Protein AF-A0A938LD69-F1 (afdb_monomer)

Mean predicted aligned error: 7.34 Å

Solvent-accessible surface area (backbone atoms only — not comparable to full-atom values): 7620 Å² total; per-residue (Å²): 117,49,77,42,81,45,93,66,64,55,95,61,34,41,31,33,39,39,41,37,77,34,94,86,69,48,77,43,65,32,35,37,38,29,60,44,89,64,89,64,76,73,59,94,75,75,59,52,25,30,34,40,28,74,43,75,76,57,84,85,73,78,73,53,85,85,38,47,29,40,38,17,33,62,71,62,83,90,51,56,66,70,57,36,23,53,39,47,46,51,51,52,56,52,52,38,70,38,84,93,37,57,86,35,47,61,39,58,36,48,100,53,98,56,79,53,57,66,38,42,52,52,35,27,53,43,51,77,69,61,79,108

Foldseek 3Di:
DDWDWDPDDPDQKTKIWDWFQAPVRDTWIKMKIFGHDDPPDPDPPLAAAEEEEEDHDPVPPPPCVNHGMYIYGHFDPPDDLVSSLRRLLRSLVRNCVDPSNPPHQYDYDYPDPDGGDPSSVVNSVCVVVPVD

Sequence (132 aa):
MLVLPSSASDKGLESFELLVGGRDGERLHGVLVRRTQSTATHAIGARRALHLVPGQAELQGSDLEDCEAELYFEPAPHKRLEERVLDTLRMLRAARRIDGVAGARARATSHCATPPPDEFLIAECLLNRGWI

Radius of gyration: 14.1 Å; Cα contacts (8 Å, |Δi|>4): 239; chains: 1; bounding box: 33×28×39 Å

Secondary structure (DSSP, 8-state):
-EEEE-S---TTEEEEEEEEE-TTS-EEEEEEEEE----S---TT---EEEEEES---SS----TT-SEEEEE---TTS-HHHHHHHHHHHHHHHTTSTTTTTPEEEE--SSSSPPPHHHHHHHHHHHTT--

Nearest PDB structures (foldseek):
  5hfn-assembly1_B  TM=7.446E-01  e=1.749E-04  Thermotoga maritima MSB8
  6agq-assembly1_C  TM=6.851E-01  e=7.834E-04  Paenibacillus sp. R4
  3fcy-assembly1_A  TM=7.190E-01  e=9.531E-03  Thermoanaerobacterium saccharolyticum JW/SL-YS485
  7aw4-assembly1_A  TM=4.991E-01  e=1.325E+00  Homo sapiens
  5u6c-assembly1_A  TM=5.031E-01  e=1.411E+00  Homo sapiens

Structure (mmCIF, N/CA/C/O backbone):
data_AF-A0A938LD69-F1
#
_entry.id   AF-A0A938LD69-F1
#
loop_
_atom_site.group_PDB
_atom_site.id
_atom_site.type_symbol
_atom_site.label_atom_id
_atom_site.label_alt_id
_atom_site.label_comp_id
_atom_site.label_asym_id
_atom_site.label_entity_id
_atom_site.label_seq_id
_atom_site.pdbx_PDB_ins_code
_atom_site.Cartn_x
_atom_site.Cartn_y
_atom_site.Cartn_z
_atom_site.occupancy
_atom_site.B_iso_or_equiv
_atom_site.auth_seq_id
_atom_site.auth_comp_id
_atom_site.auth_asym_id
_atom_site.auth_atom_id
_atom_site.pdbx_PDB_model_num
ATOM 1 N N . MET A 1 1 ? -14.627 -0.977 -4.133 1.00 70.44 1 MET A N 1
ATOM 2 C CA . MET A 1 1 ? -13.308 -0.572 -4.647 1.00 70.44 1 MET A CA 1
ATOM 3 C C . MET A 1 1 ? -13.548 -0.064 -6.042 1.00 70.44 1 MET A C 1
ATOM 5 O O . MET A 1 1 ? -14.114 -0.809 -6.832 1.00 70.44 1 MET A O 1
ATOM 9 N N . LEU A 1 2 ? -13.211 1.191 -6.289 1.00 74.75 2 LEU A N 1
ATOM 10 C CA . LEU A 1 2 ? -13.272 1.801 -7.607 1.00 74.75 2 LEU A CA 1
ATOM 11 C C . LEU A 1 2 ? -11.828 2.068 -8.038 1.00 74.75 2 LEU A C 1
ATOM 13 O O . LEU A 1 2 ? -11.031 2.517 -7.215 1.00 74.75 2 LEU A O 1
ATOM 17 N N . VAL A 1 3 ? -11.504 1.700 -9.275 1.00 74.75 3 VAL A N 1
ATOM 18 C CA . VAL A 1 3 ? -10.182 1.885 -9.877 1.00 74.75 3 VAL A CA 1
ATOM 19 C C . VAL A 1 3 ? -10.370 2.778 -11.088 1.00 74.75 3 VAL A C 1
ATOM 21 O O . VAL A 1 3 ? -11.166 2.435 -11.964 1.00 74.75 3 VAL A O 1
ATOM 24 N N . LEU A 1 4 ? -9.680 3.913 -11.122 1.00 70.88 4 LEU A N 1
ATOM 25 C CA . LEU A 1 4 ? -9.711 4.827 -12.260 1.00 70.88 4 LEU A CA 1
ATOM 26 C C . LEU A 1 4 ? -8.315 4.886 -12.880 1.00 70.88 4 LEU A C 1
ATOM 28 O O . LEU A 1 4 ? -7.351 5.095 -12.143 1.00 70.88 4 LEU A O 1
ATOM 32 N N . PRO A 1 5 ? -8.172 4.693 -14.201 1.00 67.81 5 PRO A N 1
ATOM 33 C CA . PRO A 1 5 ? -6.915 5.002 -14.864 1.00 67.81 5 PRO A CA 1
ATOM 34 C C . PRO A 1 5 ? -6.646 6.503 -14.720 1.00 67.81 5 PRO A C 1
ATOM 36 O O . PRO A 1 5 ? -7.521 7.322 -15.012 1.00 67.81 5 PRO A O 1
ATOM 39 N N . SER A 1 6 ? -5.454 6.860 -14.251 1.00 66.12 6 SER A N 1
ATOM 40 C CA . SER A 1 6 ? -5.033 8.258 -14.186 1.00 66.12 6 SER A CA 1
ATOM 41 C C . SER A 1 6 ? -4.518 8.701 -15.563 1.00 66.12 6 SER A C 1
ATOM 43 O O . SER A 1 6 ? -3.902 7.927 -16.297 1.00 66.12 6 SER A O 1
ATOM 45 N N . SER A 1 7 ? -4.779 9.955 -15.940 1.00 55.59 7 SER A N 1
ATOM 46 C CA . SER A 1 7 ? -4.391 10.527 -17.240 1.00 55.59 7 SER A CA 1
ATOM 47 C C . SER A 1 7 ? -2.877 10.709 -17.417 1.00 55.59 7 SER A C 1
ATOM 49 O O . SER A 1 7 ? -2.426 11.042 -18.513 1.00 55.59 7 SER A O 1
ATOM 51 N N . ALA A 1 8 ? -2.083 10.464 -16.373 1.00 53.88 8 ALA A N 1
ATOM 52 C CA . ALA A 1 8 ? -0.631 10.532 -16.407 1.00 53.88 8 ALA A CA 1
ATOM 53 C C . ALA A 1 8 ? -0.017 9.151 -16.686 1.00 53.88 8 ALA A C 1
ATOM 55 O O . ALA A 1 8 ? 0.461 8.450 -15.792 1.00 53.88 8 ALA A O 1
ATOM 56 N N . SER A 1 9 ? -0.054 8.761 -17.958 1.00 56.22 9 SER A N 1
ATOM 57 C CA . SER A 1 9 ? 0.759 7.672 -18.500 1.00 56.22 9 SER A CA 1
ATOM 58 C C . SER A 1 9 ? 2.024 8.288 -19.090 1.00 56.22 9 SER A C 1
ATOM 60 O O . SER A 1 9 ? 2.001 8.765 -20.224 1.00 56.22 9 SER A O 1
ATOM 62 N N . ASP A 1 10 ? 3.119 8.297 -18.333 1.00 58.75 10 ASP A N 1
ATOM 63 C CA . ASP A 1 10 ? 4.423 8.761 -18.815 1.00 58.75 10 ASP A CA 1
ATOM 64 C C . ASP A 1 10 ? 5.392 7.571 -18.937 1.00 58.75 10 ASP A C 1
ATOM 66 O O . ASP A 1 10 ? 5.403 6.675 -18.096 1.00 58.75 10 ASP A O 1
ATOM 70 N N . LYS A 1 11 ? 6.180 7.528 -20.019 1.00 64.69 11 LYS A N 1
ATOM 71 C CA .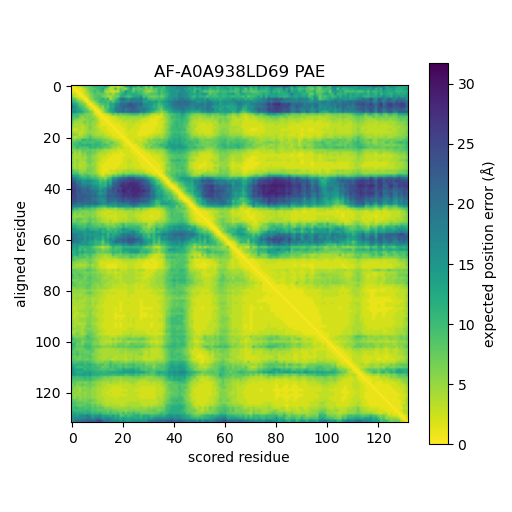 LYS A 1 11 ? 7.359 6.646 -20.214 1.00 64.69 11 LYS A CA 1
ATOM 72 C C . LYS A 1 11 ? 7.254 5.191 -19.711 1.00 64.69 11 LYS A C 1
ATOM 74 O O . LYS A 1 11 ? 8.139 4.702 -19.015 1.00 64.69 11 LYS A O 1
ATOM 79 N N . GLY A 1 12 ? 6.218 4.456 -20.109 1.00 75.56 12 GLY A N 1
ATOM 80 C CA . GLY A 1 12 ? 6.111 3.035 -19.752 1.00 75.56 12 GLY A CA 1
ATOM 81 C C . GLY A 1 12 ? 5.730 2.786 -18.288 1.00 75.56 12 GLY A C 1
ATOM 82 O O . GLY A 1 12 ? 5.960 1.698 -17.762 1.00 75.56 12 GLY A O 1
ATOM 83 N N . LEU A 1 13 ? 5.141 3.786 -17.634 1.00 80.44 13 LEU A N 1
ATOM 84 C CA . LEU A 1 13 ? 4.463 3.668 -16.352 1.00 80.44 13 LEU A CA 1
ATOM 85 C C . LEU A 1 13 ? 2.958 3.871 -16.539 1.00 80.44 13 LEU A C 1
ATOM 87 O O . LEU A 1 13 ? 2.514 4.654 -17.378 1.00 80.44 13 LEU A O 1
ATOM 91 N N . GLU A 1 14 ? 2.172 3.166 -15.736 1.00 85.25 14 GLU A N 1
ATOM 92 C CA . GLU A 1 14 ? 0.724 3.312 -15.652 1.00 85.25 14 GLU A CA 1
ATOM 93 C C . GLU A 1 14 ? 0.334 3.608 -14.211 1.00 85.25 14 GLU A C 1
ATOM 95 O O . GLU A 1 14 ? 0.871 3.012 -13.275 1.00 85.25 14 GLU A O 1
ATOM 100 N N . SER A 1 15 ? -0.614 4.523 -14.039 1.00 87.00 15 SER A N 1
ATOM 101 C CA . SER A 1 15 ? -1.095 4.946 -12.733 1.00 87.00 15 SER A CA 1
ATOM 102 C C . SER A 1 15 ? -2.596 4.700 -12.580 1.00 87.00 15 SER A C 1
ATOM 104 O O . SER A 1 15 ? -3.386 4.895 -13.506 1.00 87.00 15 SER A O 1
ATOM 106 N N . PHE A 1 16 ? -2.992 4.270 -11.385 1.00 88.69 16 PHE A N 1
ATOM 107 C CA . PHE A 1 16 ? -4.366 3.960 -11.019 1.00 88.69 16 PHE A CA 1
ATOM 108 C C . PHE A 1 16 ? -4.735 4.671 -9.726 1.00 88.69 16 PHE A C 1
ATOM 110 O O . PHE A 1 16 ? -4.057 4.513 -8.711 1.00 88.69 16 PHE A O 1
ATOM 117 N N . GLU A 1 17 ? -5.856 5.377 -9.726 1.00 91.56 17 GLU A N 1
ATOM 118 C CA . GLU A 1 17 ? -6.467 5.851 -8.491 1.00 91.56 17 GLU A CA 1
ATOM 119 C C . GLU A 1 17 ? -7.261 4.714 -7.851 1.00 91.56 17 GLU A C 1
ATOM 121 O O . GLU A 1 17 ? -8.093 4.063 -8.491 1.00 91.56 17 GLU A O 1
ATOM 126 N N . LEU A 1 18 ? -7.005 4.476 -6.569 1.00 91.88 18 LEU A N 1
ATOM 127 C CA . LEU A 1 18 ? -7.662 3.473 -5.750 1.00 91.88 18 LEU A CA 1
ATOM 128 C C . LEU A 1 18 ? -8.574 4.155 -4.738 1.00 91.88 18 LEU A C 1
ATOM 130 O O . LEU A 1 18 ? -8.113 4.795 -3.795 1.00 91.88 18 LEU A O 1
ATOM 134 N N . LEU A 1 19 ? -9.879 3.932 -4.881 1.00 93.19 19 LEU A N 1
ATOM 135 C CA . LEU A 1 19 ? -10.884 4.334 -3.900 1.00 93.19 19 LEU A CA 1
ATOM 136 C C . LEU A 1 19 ? -11.431 3.099 -3.177 1.00 93.19 19 LEU A C 1
ATOM 138 O O . LEU A 1 19 ? -12.134 2.257 -3.758 1.00 93.19 19 LEU A O 1
ATOM 142 N N . VAL A 1 20 ? -11.119 2.978 -1.887 1.00 92.62 20 VAL A N 1
ATOM 143 C CA . VAL A 1 20 ? -11.453 1.810 -1.054 1.00 92.62 20 VAL A CA 1
ATOM 144 C C . VAL A 1 20 ? -12.236 2.250 0.177 1.00 92.62 20 VAL A C 1
ATOM 146 O O . VAL A 1 20 ? -11.924 3.256 0.794 1.00 92.62 20 VAL A O 1
ATOM 149 N N . GLY A 1 21 ? -13.259 1.487 0.562 1.00 91.00 21 GLY A N 1
ATOM 150 C CA . GLY A 1 21 ? -13.950 1.726 1.829 1.00 91.00 21 GLY A CA 1
ATOM 151 C C . GLY A 1 21 ? -13.076 1.318 3.017 1.00 91.00 21 GLY A C 1
ATOM 152 O O . GLY A 1 21 ? -12.679 0.151 3.121 1.00 91.00 21 GLY A O 1
ATOM 153 N N . GLY A 1 22 ? -12.810 2.261 3.911 1.00 85.06 22 GLY A N 1
ATOM 154 C CA . GLY A 1 22 ? -12.213 2.067 5.227 1.00 85.06 22 GLY A CA 1
ATOM 155 C C . GLY A 1 22 ? -13.144 1.312 6.172 1.00 85.06 22 GLY A C 1
ATOM 156 O O . GLY A 1 22 ? -14.293 0.986 5.840 1.00 85.06 22 GLY A O 1
ATOM 157 N N . ARG A 1 23 ? -12.627 0.916 7.338 1.00 79.62 23 ARG A N 1
ATOM 158 C CA . ARG A 1 23 ? -13.394 0.101 8.303 1.00 79.62 23 ARG A CA 1
ATOM 159 C C . ARG A 1 23 ? -14.620 0.819 8.871 1.00 79.62 23 ARG A C 1
ATOM 161 O O . ARG A 1 23 ? -15.636 0.175 9.110 1.00 79.62 23 ARG A O 1
ATOM 168 N N . ASP A 1 24 ? -14.501 2.115 9.062 1.00 83.00 24 ASP A N 1
ATOM 169 C CA . ASP A 1 24 ? -15.465 3.039 9.658 1.00 83.00 24 ASP A CA 1
ATOM 170 C C . ASP A 1 24 ? -16.389 3.711 8.631 1.00 83.00 24 ASP A C 1
ATOM 172 O O . ASP A 1 24 ? -17.182 4.580 8.978 1.00 83.00 24 ASP A O 1
ATOM 176 N N . GLY A 1 25 ? -16.308 3.302 7.362 1.00 82.00 25 GLY A N 1
ATOM 177 C CA . GLY A 1 25 ? -17.067 3.915 6.275 1.00 82.00 25 GLY A CA 1
ATOM 178 C C . GLY A 1 25 ? -16.376 5.119 5.632 1.00 82.00 25 GLY A C 1
ATOM 179 O O . GLY A 1 25 ? -16.905 5.640 4.647 1.00 82.00 25 GLY A O 1
ATOM 180 N N . GLU A 1 26 ? -15.190 5.525 6.105 1.00 88.38 26 GLU A N 1
ATOM 181 C CA . GLU A 1 26 ? -14.363 6.506 5.399 1.00 88.38 26 GLU A CA 1
ATOM 182 C C . GLU A 1 26 ? -13.952 5.971 4.018 1.00 88.38 26 GLU A C 1
ATOM 184 O O . GLU A 1 26 ? -13.863 4.762 3.792 1.00 88.38 26 GLU A O 1
ATOM 189 N N . ARG A 1 27 ? -13.702 6.862 3.059 1.00 90.88 27 ARG A N 1
ATOM 190 C CA . ARG A 1 27 ? -13.115 6.487 1.770 1.00 90.88 27 ARG A CA 1
ATOM 191 C C . ARG A 1 27 ? -11.611 6.720 1.807 1.00 90.88 27 ARG A C 1
ATOM 193 O O . ARG A 1 27 ? -11.161 7.855 1.861 1.00 90.88 27 ARG A O 1
ATOM 200 N N . LEU A 1 28 ? -10.860 5.632 1.719 1.00 91.75 28 LEU A N 1
ATOM 201 C CA . LEU A 1 28 ? -9.417 5.635 1.533 1.00 91.75 28 LEU A CA 1
ATOM 202 C C . LEU A 1 28 ? -9.106 5.946 0.070 1.00 91.75 28 LEU A C 1
ATOM 204 O O . LEU A 1 28 ? -9.712 5.347 -0.827 1.00 91.75 28 LEU A O 1
ATOM 208 N N . HIS A 1 29 ? -8.147 6.837 -0.151 1.00 92.75 29 HIS A N 1
ATOM 209 C CA . HIS A 1 29 ? -7.679 7.226 -1.474 1.00 92.75 29 HIS A CA 1
ATOM 210 C C . HIS A 1 29 ? -6.182 6.959 -1.594 1.00 92.75 29 HIS A C 1
ATOM 212 O O . HIS A 1 29 ? -5.401 7.559 -0.861 1.00 92.75 29 HIS A O 1
ATOM 218 N N . GLY A 1 30 ? -5.791 6.089 -2.519 1.00 92.00 30 GLY A N 1
ATOM 219 C CA . GLY A 1 30 ? -4.390 5.829 -2.843 1.00 92.00 30 GLY A CA 1
ATOM 220 C C . GLY A 1 30 ? -4.130 5.922 -4.340 1.00 92.00 30 GLY A C 1
ATOM 221 O O . GLY A 1 30 ? -5.058 5.841 -5.141 1.00 92.00 30 GLY A O 1
ATOM 222 N N . VAL 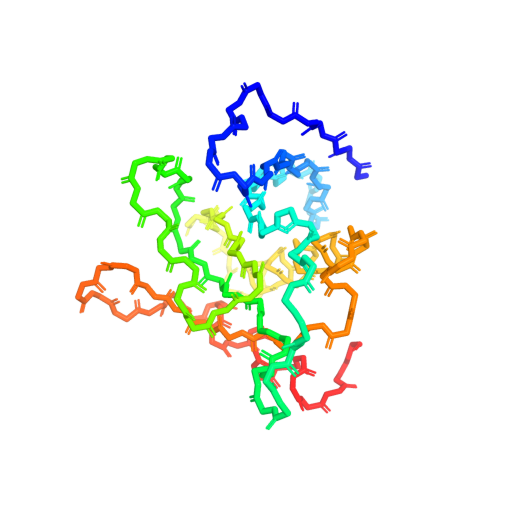A 1 31 ? -2.865 6.056 -4.718 1.00 91.94 31 VAL A N 1
ATOM 223 C CA . VAL A 1 31 ? -2.419 6.013 -6.112 1.00 91.94 31 VAL A CA 1
ATOM 224 C C . VAL A 1 31 ? -1.452 4.852 -6.268 1.00 91.94 31 VAL A C 1
ATOM 226 O O . VAL A 1 31 ? -0.456 4.768 -5.559 1.00 91.94 31 VAL A O 1
ATOM 229 N N . LEU A 1 32 ? -1.749 3.939 -7.184 1.00 90.50 32 LEU A N 1
ATOM 230 C CA . LEU A 1 32 ? -0.846 2.865 -7.571 1.00 90.50 32 LEU A CA 1
ATOM 231 C C . LEU A 1 32 ? -0.141 3.262 -8.863 1.00 90.50 32 LEU A C 1
ATOM 233 O O . LEU A 1 32 ? -0.809 3.485 -9.865 1.00 90.50 32 LEU A O 1
ATOM 237 N N . VAL A 1 33 ? 1.184 3.281 -8.863 1.00 89.25 33 VAL A N 1
ATOM 238 C CA . VA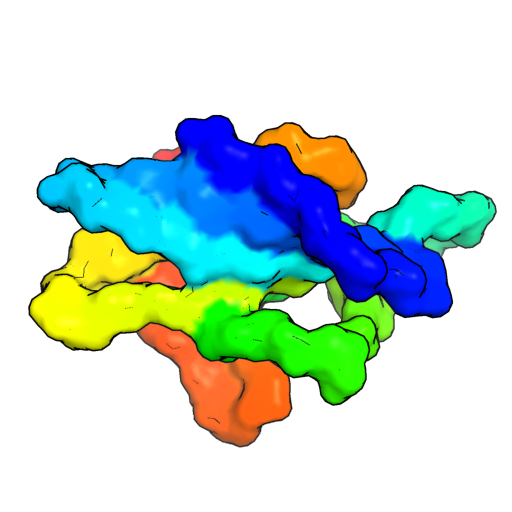L A 1 33 ? 2.015 3.427 -10.060 1.00 89.25 33 VAL A CA 1
ATOM 239 C C . VAL A 1 33 ? 2.681 2.085 -10.333 1.00 89.25 33 VAL A C 1
ATOM 241 O O . VAL A 1 33 ? 3.229 1.475 -9.421 1.00 89.25 33 VAL A O 1
ATOM 244 N N . ARG A 1 34 ? 2.634 1.593 -11.569 1.00 86.69 34 ARG A N 1
ATOM 245 C CA . ARG A 1 34 ? 3.308 0.355 -11.989 1.00 86.69 34 ARG A CA 1
ATOM 246 C C . ARG A 1 34 ? 4.029 0.554 -13.311 1.00 86.69 34 ARG A C 1
ATOM 248 O O . ARG A 1 34 ? 3.661 1.435 -14.083 1.00 86.69 34 ARG A O 1
ATOM 255 N N . ARG A 1 35 ? 4.980 -0.323 -13.631 1.00 80.44 35 ARG A N 1
ATOM 256 C CA . ARG A 1 35 ? 5.494 -0.425 -15.005 1.00 80.44 35 ARG A CA 1
ATOM 257 C C . ARG A 1 35 ? 4.408 -0.992 -15.927 1.00 80.44 35 ARG A C 1
ATOM 259 O O . ARG A 1 35 ? 3.765 -1.989 -15.589 1.00 80.44 35 ARG A O 1
ATOM 266 N N . THR A 1 36 ? 4.199 -0.386 -17.097 1.00 77.38 36 THR A N 1
ATOM 267 C CA . THR A 1 36 ? 3.470 -1.058 -18.180 1.00 77.38 36 THR A CA 1
ATOM 268 C C . THR A 1 36 ? 4.285 -2.276 -18.595 1.00 77.38 36 THR A C 1
ATOM 270 O O . THR A 1 36 ? 5.511 -2.248 -18.506 1.00 77.38 36 THR A O 1
ATOM 273 N N . GLN A 1 37 ? 3.617 -3.373 -18.966 1.00 65.44 37 GLN A N 1
ATOM 274 C CA . GLN A 1 37 ? 4.263 -4.662 -19.240 1.00 65.44 37 GLN A CA 1
ATOM 275 C C . GLN A 1 37 ? 5.516 -4.485 -20.108 1.00 65.44 37 GLN A C 1
ATOM 277 O O . GLN A 1 37 ? 5.430 -4.282 -21.319 1.00 65.44 37 GLN A O 1
ATOM 282 N N . SER A 1 38 ? 6.686 -4.551 -19.473 1.00 52.50 38 SER A N 1
ATOM 283 C CA . SER A 1 38 ? 7.952 -4.497 -20.178 1.00 52.50 38 SER A CA 1
ATOM 284 C C . SER A 1 38 ? 8.134 -5.835 -20.877 1.00 52.50 38 SER A C 1
ATOM 286 O O . SER A 1 38 ? 8.081 -6.892 -20.253 1.00 52.50 38 SER A O 1
ATOM 288 N N . THR A 1 39 ? 8.381 -5.797 -22.183 1.00 49.81 39 THR A N 1
ATOM 289 C CA . THR A 1 39 ? 8.839 -6.953 -22.964 1.00 49.81 39 THR A CA 1
ATOM 290 C C . THR A 1 39 ? 10.217 -7.452 -22.516 1.00 49.81 39 THR A C 1
ATOM 292 O O . THR A 1 39 ? 10.715 -8.437 -23.060 1.00 49.81 39 THR A O 1
ATOM 295 N N . ALA A 1 40 ? 10.864 -6.785 -21.553 1.00 49.00 40 ALA A N 1
ATOM 296 C CA . ALA A 1 40 ? 12.083 -7.269 -20.940 1.00 49.00 40 ALA A CA 1
ATOM 297 C C . ALA A 1 40 ? 11.769 -8.520 -20.115 1.00 49.00 40 ALA A C 1
ATOM 299 O O . ALA A 1 40 ? 11.101 -8.461 -19.085 1.00 49.00 40 ALA A O 1
ATOM 300 N N . THR A 1 41 ? 12.287 -9.658 -20.579 1.00 45.78 41 THR A N 1
ATOM 301 C CA . THR A 1 41 ? 12.537 -10.859 -19.780 1.00 45.78 41 THR A CA 1
ATOM 302 C C . THR A 1 41 ? 12.919 -10.451 -18.363 1.00 45.78 41 THR A C 1
ATOM 304 O O . THR A 1 41 ? 14.017 -9.931 -18.160 1.00 45.78 41 THR A O 1
ATOM 307 N N . HIS A 1 42 ? 12.001 -10.643 -17.408 1.00 49.19 42 HIS A N 1
ATOM 308 C CA . HIS A 1 42 ? 12.260 -10.401 -15.995 1.00 49.19 42 HIS A CA 1
ATOM 309 C C . HIS A 1 42 ? 13.597 -11.059 -15.654 1.00 49.19 42 HIS A C 1
ATOM 311 O O . HIS A 1 42 ? 13.739 -12.279 -15.789 1.00 49.19 42 HIS A O 1
ATOM 317 N N . ALA A 1 43 ? 14.588 -10.258 -15.254 1.00 46.53 43 ALA A N 1
ATOM 318 C CA . ALA A 1 43 ? 15.809 -10.795 -14.684 1.00 46.53 43 ALA A CA 1
ATOM 319 C C . ALA A 1 43 ? 15.382 -11.756 -13.572 1.00 46.53 43 ALA A C 1
ATOM 321 O O . ALA A 1 43 ? 14.589 -11.386 -12.703 1.00 46.53 43 ALA A O 1
ATOM 322 N N . ILE A 1 44 ? 15.833 -13.007 -13.654 1.00 43.62 44 ILE A N 1
ATOM 323 C CA . ILE A 1 44 ? 15.537 -14.068 -12.691 1.00 43.62 44 ILE A CA 1
ATOM 324 C C . ILE A 1 44 ? 16.039 -13.576 -11.323 1.00 43.62 44 ILE A C 1
ATOM 326 O O . ILE A 1 44 ? 17.210 -13.730 -11.000 1.00 43.62 44 ILE A O 1
ATOM 330 N N . GLY A 1 45 ? 15.189 -12.886 -10.554 1.00 45.34 45 GLY A N 1
ATOM 331 C CA . GLY A 1 45 ? 15.606 -12.202 -9.326 1.00 45.34 45 GLY A CA 1
ATOM 332 C C . GLY A 1 45 ? 14.955 -10.846 -9.038 1.00 45.34 45 GLY A C 1
ATOM 333 O O . GLY A 1 45 ? 14.911 -10.486 -7.861 1.00 45.34 45 GLY A O 1
ATOM 334 N N . ALA A 1 46 ? 14.394 -10.137 -10.030 1.00 51.59 46 ALA A N 1
ATOM 335 C CA . ALA A 1 46 ? 13.544 -8.966 -9.785 1.00 51.59 46 ALA A CA 1
ATOM 336 C C . ALA A 1 46 ? 12.256 -9.449 -9.104 1.00 51.59 46 ALA A C 1
ATOM 338 O O . ALA A 1 46 ? 11.280 -9.860 -9.734 1.00 51.59 46 ALA A O 1
ATOM 339 N N . ARG A 1 47 ? 12.308 -9.563 -7.776 1.00 56.72 47 ARG A N 1
ATOM 340 C CA . ARG A 1 47 ? 11.175 -9.989 -6.962 1.00 56.72 47 ARG A CA 1
ATOM 341 C C . ARG A 1 47 ? 10.069 -8.979 -7.209 1.00 56.72 47 ARG A C 1
ATOM 343 O O . ARG A 1 47 ? 10.277 -7.806 -6.943 1.00 56.72 47 ARG A O 1
ATOM 350 N N . ARG A 1 48 ? 8.906 -9.448 -7.671 1.00 70.75 48 ARG A N 1
ATOM 351 C CA . ARG A 1 48 ? 7.674 -8.655 -7.749 1.00 70.75 48 ARG A CA 1
ATOM 352 C C . ARG A 1 48 ? 7.455 -7.975 -6.399 1.00 70.75 48 ARG A C 1
ATOM 354 O O . ARG A 1 48 ? 7.006 -8.628 -5.457 1.00 70.75 48 ARG A O 1
ATOM 361 N N . ALA A 1 49 ? 7.864 -6.723 -6.273 1.00 80.94 49 ALA A N 1
ATOM 362 C CA . ALA A 1 49 ? 7.799 -5.951 -5.045 1.00 80.94 49 ALA A CA 1
ATOM 363 C C . ALA A 1 49 ? 6.766 -4.847 -5.241 1.00 80.94 49 ALA A C 1
ATOM 365 O O . ALA A 1 49 ? 6.729 -4.209 -6.293 1.00 80.94 49 ALA A O 1
ATOM 366 N N . LEU A 1 50 ? 5.915 -4.681 -4.232 1.00 87.75 50 LEU A N 1
ATOM 367 C CA . LEU A 1 50 ? 4.963 -3.590 -4.110 1.00 87.75 50 LEU A CA 1
ATOM 368 C C . LEU A 1 50 ? 5.436 -2.707 -2.963 1.00 87.75 50 LEU A C 1
ATOM 370 O O . LEU A 1 50 ? 5.366 -3.102 -1.797 1.00 87.75 50 LEU A O 1
ATOM 374 N N . HIS A 1 51 ? 5.941 -1.538 -3.306 1.00 90.38 51 HIS A N 1
ATOM 375 C CA . HIS A 1 51 ? 6.393 -0.553 -2.342 1.00 90.38 51 HIS A CA 1
ATOM 376 C C . HIS A 1 51 ? 5.198 0.209 -1.763 1.00 90.38 51 HIS A C 1
ATOM 378 O O . HIS A 1 51 ? 4.310 0.629 -2.497 1.00 90.38 51 HIS A O 1
ATOM 384 N N . LEU A 1 52 ? 5.156 0.355 -0.441 1.00 89.31 52 LEU A N 1
ATOM 385 C CA . LEU A 1 52 ? 4.199 1.199 0.272 1.00 89.31 52 LEU A CA 1
ATOM 386 C C . LEU A 1 52 ? 4.874 2.525 0.577 1.00 89.31 52 LEU A C 1
ATOM 388 O O . LEU A 1 52 ? 5.813 2.539 1.372 1.00 89.31 52 LEU A O 1
ATOM 392 N N . VAL A 1 53 ? 4.401 3.599 -0.041 1.00 88.44 53 VAL A N 1
ATOM 393 C CA . VAL A 1 53 ? 4.995 4.931 0.061 1.00 88.44 53 VAL A CA 1
ATOM 394 C C . VAL A 1 53 ? 3.987 5.866 0.734 1.00 88.44 53 VAL A C 1
ATOM 396 O O . VAL A 1 53 ? 2.837 5.925 0.292 1.00 88.44 53 VAL A O 1
ATOM 399 N N . PRO A 1 54 ? 4.345 6.562 1.827 1.00 86.62 54 PRO A N 1
ATOM 400 C CA . PRO A 1 54 ? 3.449 7.551 2.414 1.00 86.62 54 PRO A CA 1
ATOM 401 C C . PRO A 1 54 ? 3.274 8.738 1.457 1.00 86.62 54 PRO A C 1
ATOM 403 O O . PRO A 1 54 ? 4.189 9.071 0.701 1.00 86.62 54 PRO A O 1
ATOM 406 N N . GLY A 1 55 ? 2.115 9.390 1.499 1.00 84.50 55 GLY A N 1
ATOM 407 C CA . GLY A 1 55 ? 1.840 10.602 0.734 1.00 84.50 55 GLY A CA 1
ATOM 408 C C . GLY A 1 55 ? 1.124 10.392 -0.599 1.00 84.50 55 GLY A C 1
ATOM 409 O O . GLY A 1 55 ? 0.395 9.421 -0.821 1.00 84.50 55 GLY A O 1
ATOM 410 N N . GLN A 1 56 ? 1.287 11.382 -1.476 1.00 76.00 56 GLN A N 1
ATOM 411 C CA . GLN A 1 56 ? 0.701 11.421 -2.814 1.00 76.00 56 GLN A CA 1
ATOM 412 C C . GLN A 1 56 ? 1.754 11.057 -3.860 1.00 76.00 56 GLN A C 1
ATOM 414 O O . GLN A 1 56 ? 2.940 11.319 -3.673 1.00 76.00 56 GLN A O 1
ATOM 419 N N . ALA A 1 57 ? 1.319 10.461 -4.969 1.00 66.81 57 ALA A N 1
ATOM 420 C CA . ALA A 1 57 ? 2.210 10.194 -6.087 1.00 66.81 57 ALA A CA 1
ATOM 421 C C . ALA A 1 57 ? 2.617 11.519 -6.747 1.00 66.81 57 ALA A C 1
ATOM 423 O O . ALA A 1 57 ? 1.824 12.137 -7.459 1.00 66.81 57 ALA A O 1
ATOM 424 N N . GLU A 1 58 ? 3.858 11.951 -6.544 1.00 63.72 58 GLU A N 1
ATOM 425 C CA . GLU A 1 58 ? 4.478 12.933 -7.424 1.00 63.72 58 GLU A CA 1
ATOM 426 C C . GLU A 1 58 ? 4.954 12.183 -8.671 1.00 63.72 58 GLU A C 1
ATOM 428 O O . GLU A 1 58 ? 5.965 11.490 -8.659 1.00 63.72 58 GLU A O 1
ATOM 433 N N . LEU A 1 59 ? 4.193 12.288 -9.764 1.00 54.34 59 LEU A N 1
ATOM 434 C CA . LEU A 1 59 ? 4.500 11.628 -11.044 1.00 54.34 59 LEU A CA 1
ATOM 435 C C . LEU A 1 59 ? 5.899 11.980 -11.592 1.00 54.34 59 LEU A C 1
ATOM 437 O O . LEU A 1 59 ? 6.423 11.275 -12.452 1.00 54.34 59 LEU A O 1
ATOM 441 N N . GLN A 1 60 ? 6.521 13.054 -11.097 1.00 47.81 60 GLN A N 1
ATOM 442 C CA . GLN A 1 60 ? 7.917 13.384 -11.361 1.00 47.81 60 GLN A CA 1
ATOM 443 C C . GLN A 1 60 ? 8.824 12.723 -10.317 1.00 47.81 60 GLN A C 1
ATOM 445 O O . GLN A 1 60 ? 9.186 13.349 -9.329 1.00 47.81 60 GLN A O 1
ATOM 450 N N . GLY A 1 61 ? 9.223 11.472 -10.553 1.00 52.62 61 GLY A N 1
ATOM 451 C CA . GLY A 1 61 ? 10.279 10.837 -9.753 1.00 52.62 61 GLY A CA 1
ATOM 452 C C . GLY A 1 61 ? 10.001 9.425 -9.251 1.00 52.62 61 GLY A C 1
ATOM 453 O O . GLY A 1 61 ? 10.827 8.910 -8.505 1.00 52.62 61 GLY A O 1
ATOM 454 N N . SER A 1 62 ? 8.897 8.782 -9.651 1.00 58.72 62 SER A N 1
ATOM 455 C CA . SER A 1 62 ? 8.687 7.348 -9.402 1.00 58.72 62 SER A CA 1
ATOM 456 C C . SER A 1 62 ? 9.695 6.519 -10.201 1.00 58.72 62 SER A C 1
ATOM 458 O O . SER A 1 62 ? 9.396 6.014 -11.287 1.00 58.72 62 SER A O 1
ATOM 460 N N . ASP A 1 63 ? 10.911 6.401 -9.680 1.00 64.88 63 ASP A N 1
ATOM 461 C CA . ASP A 1 63 ? 11.883 5.457 -10.190 1.00 64.88 63 ASP A CA 1
ATOM 462 C C . ASP A 1 63 ? 11.591 4.082 -9.595 1.00 64.88 63 ASP A C 1
ATOM 464 O O . ASP A 1 63 ? 11.999 3.742 -8.486 1.00 64.88 63 ASP A O 1
ATOM 468 N N . LEU A 1 64 ? 10.842 3.270 -10.343 1.00 73.62 64 LEU A N 1
ATOM 469 C CA . LEU A 1 64 ? 10.551 1.891 -9.956 1.00 73.62 64 LEU A CA 1
ATOM 470 C C . LEU A 1 64 ? 11.787 0.978 -10.091 1.00 73.62 64 LEU A C 1
ATOM 472 O O . LEU A 1 64 ? 11.615 -0.232 -10.210 1.00 73.62 64 LEU A O 1
ATOM 476 N N . GLU A 1 65 ? 13.016 1.514 -10.134 1.00 69.94 65 GLU A N 1
ATOM 477 C CA . GLU A 1 65 ? 14.304 0.815 -10.283 1.00 69.94 65 GLU A CA 1
ATOM 478 C C . GLU A 1 65 ? 14.302 -0.575 -9.616 1.00 69.94 65 GLU A C 1
ATOM 480 O O . GLU A 1 65 ? 14.489 -1.579 -10.310 1.00 69.94 65 GLU A O 1
ATOM 485 N N . ASP A 1 66 ? 13.898 -0.645 -8.341 1.00 72.75 66 ASP A N 1
ATOM 486 C CA . ASP A 1 66 ? 13.906 -1.862 -7.515 1.00 72.75 66 ASP A CA 1
ATOM 487 C C . ASP A 1 66 ? 12.535 -2.538 -7.291 1.00 72.75 66 ASP A C 1
ATOM 489 O O . ASP A 1 66 ? 12.429 -3.486 -6.501 1.00 72.75 66 ASP A O 1
ATOM 493 N N . CYS A 1 67 ? 11.460 -2.088 -7.947 1.00 76.19 67 CYS A N 1
ATOM 494 C CA . CYS A 1 67 ? 10.121 -2.652 -7.746 1.00 76.19 67 CYS A CA 1
ATOM 495 C C . CYS A 1 67 ? 9.267 -2.736 -9.026 1.00 76.19 67 CYS A C 1
ATOM 497 O O . CYS A 1 67 ? 9.629 -2.260 -10.097 1.00 76.19 67 CYS A O 1
ATOM 499 N N . GLU A 1 68 ? 8.130 -3.430 -8.937 1.00 81.69 68 GLU A N 1
ATOM 500 C CA . GLU A 1 68 ? 7.170 -3.525 -10.053 1.00 81.69 68 GLU A CA 1
ATOM 501 C C . GLU A 1 68 ? 6.075 -2.461 -9.937 1.00 81.69 68 GLU A C 1
ATOM 503 O O . GLU A 1 68 ? 5.500 -2.033 -10.942 1.00 81.69 68 GLU A O 1
ATOM 508 N N . ALA A 1 69 ? 5.777 -2.049 -8.702 1.00 88.38 69 ALA A N 1
ATOM 509 C CA . ALA A 1 69 ? 4.768 -1.053 -8.414 1.00 88.38 69 ALA A CA 1
ATOM 510 C C . ALA A 1 69 ? 5.010 -0.337 -7.078 1.00 88.38 69 ALA A C 1
ATOM 512 O O . ALA A 1 69 ? 5.517 -0.922 -6.117 1.00 88.38 69 ALA A O 1
ATOM 513 N N . GLU A 1 70 ? 4.538 0.900 -7.013 1.00 91.00 70 GLU A N 1
ATOM 514 C CA . GLU A 1 70 ? 4.477 1.749 -5.829 1.00 91.00 70 GLU A CA 1
ATOM 515 C C . GLU A 1 70 ? 3.030 2.116 -5.524 1.00 91.00 70 GLU A C 1
ATOM 517 O O . GLU A 1 70 ? 2.275 2.530 -6.399 1.00 91.00 70 GLU A O 1
ATOM 522 N N . LEU A 1 71 ? 2.636 1.948 -4.267 1.00 92.12 71 LEU A N 1
ATOM 523 C CA . LEU A 1 71 ? 1.343 2.334 -3.736 1.00 92.12 71 LEU A CA 1
ATOM 524 C C . LEU A 1 71 ? 1.534 3.508 -2.785 1.00 92.12 71 LEU A C 1
ATOM 526 O O . LEU A 1 71 ? 2.038 3.338 -1.674 1.00 92.12 71 LEU A O 1
ATOM 530 N N . TYR A 1 72 ? 1.086 4.669 -3.237 1.00 91.94 72 TYR A N 1
ATOM 531 C CA . TYR A 1 72 ? 1.073 5.918 -2.498 1.00 91.94 72 TYR A CA 1
ATOM 532 C C . TYR A 1 72 ? -0.246 6.059 -1.750 1.00 91.94 72 TYR A C 1
ATOM 534 O O . TYR A 1 72 ? -1.321 5.959 -2.350 1.00 91.94 72 TYR A O 1
ATOM 542 N N . PHE A 1 73 ? -0.183 6.254 -0.440 1.00 90.44 73 PHE A N 1
ATOM 543 C CA . PHE A 1 73 ? -1.364 6.419 0.400 1.00 90.44 73 PHE A CA 1
ATOM 544 C C . PHE A 1 73 ? -0.984 7.120 1.705 1.00 90.44 73 PHE A C 1
ATOM 546 O O . PHE A 1 73 ? 0.045 6.805 2.294 1.00 90.44 73 PHE A O 1
ATOM 553 N N . GLU A 1 74 ? -1.844 8.016 2.192 1.00 91.12 74 GLU A N 1
ATOM 554 C CA . GLU A 1 74 ? -1.676 8.674 3.490 1.00 91.12 74 GLU A CA 1
ATOM 555 C C . GLU A 1 74 ? -2.688 8.102 4.499 1.00 91.12 74 GLU A C 1
ATOM 557 O O . GLU A 1 74 ? -3.897 8.326 4.357 1.00 91.12 74 GLU A O 1
ATOM 562 N N . PRO A 1 75 ? -2.240 7.353 5.520 1.00 88.19 75 PRO A N 1
ATOM 563 C CA . PRO A 1 75 ? -3.105 6.905 6.603 1.00 88.19 75 PRO A CA 1
ATOM 564 C C . PRO A 1 75 ? -3.692 8.084 7.379 1.00 88.19 75 PRO A C 1
ATOM 566 O O . PRO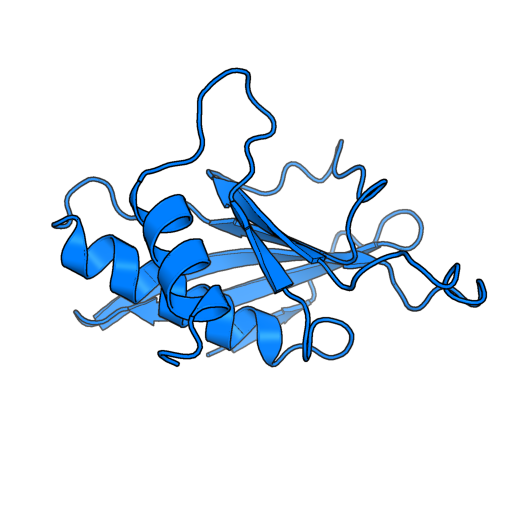 A 1 75 ? -3.002 9.048 7.695 1.00 88.19 75 PRO A O 1
ATOM 569 N N . ALA A 1 76 ? -4.965 7.989 7.759 1.00 89.19 76 ALA A N 1
ATOM 570 C CA . ALA A 1 76 ? -5.633 9.032 8.527 1.00 89.19 76 ALA A CA 1
ATOM 571 C C . ALA A 1 76 ? -4.972 9.211 9.916 1.00 89.19 76 ALA A C 1
ATOM 573 O O . ALA A 1 76 ? -5.110 8.329 10.772 1.00 89.19 76 ALA A O 1
ATOM 574 N N . PRO A 1 77 ? -4.297 10.344 10.205 1.00 88.19 77 PRO A N 1
ATOM 575 C CA . PRO A 1 77 ? -3.449 10.474 11.397 1.00 88.19 77 PRO A CA 1
ATOM 576 C C . PRO A 1 77 ? -4.249 10.484 12.706 1.00 88.19 77 PRO A C 1
ATOM 578 O O . PRO A 1 77 ? -3.728 10.127 13.761 1.00 88.19 77 PRO A O 1
ATOM 581 N N . HIS A 1 78 ? -5.527 10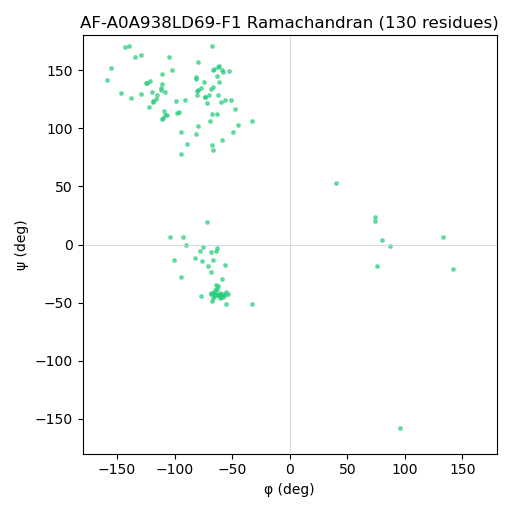.858 12.635 1.00 89.81 78 HIS A N 1
ATOM 582 C CA . HIS A 1 78 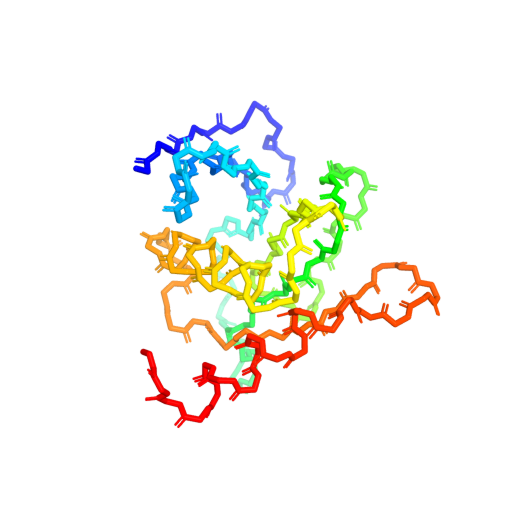? -6.437 10.913 13.777 1.00 89.81 78 HIS A CA 1
ATOM 583 C C . HIS A 1 78 ? -6.941 9.531 14.229 1.00 89.81 78 HIS A C 1
ATOM 585 O O . HIS A 1 78 ? -7.500 9.417 15.319 1.00 89.81 78 HIS A O 1
ATOM 591 N N . LYS A 1 79 ? -6.761 8.484 13.412 1.00 92.81 79 LYS A N 1
ATOM 592 C CA . LYS A 1 79 ? -7.193 7.121 13.738 1.00 92.81 79 LYS A CA 1
ATOM 593 C C . LYS A 1 79 ? -6.224 6.417 14.671 1.00 92.81 79 LYS A C 1
ATOM 595 O O . LYS A 1 79 ? -5.024 6.710 14.708 1.00 92.81 79 LYS A O 1
ATOM 600 N N . ARG A 1 80 ? -6.740 5.414 15.386 1.00 95.31 80 ARG A N 1
ATOM 601 C CA . ARG A 1 80 ? -5.906 4.520 16.197 1.00 95.31 80 ARG A CA 1
ATOM 602 C C . ARG A 1 80 ? -4.989 3.707 15.282 1.00 95.31 80 ARG A C 1
ATOM 604 O O . ARG A 1 80 ? -5.367 3.368 14.164 1.00 95.31 80 ARG A O 1
ATOM 611 N N . LEU A 1 81 ? -3.813 3.322 15.781 1.00 94.94 81 LEU A N 1
ATOM 612 C CA . LEU A 1 81 ? -2.842 2.542 15.001 1.00 94.94 81 LEU A CA 1
ATOM 613 C C . LEU A 1 81 ? -3.455 1.262 14.405 1.00 94.94 81 LEU A C 1
ATOM 615 O O . LEU A 1 81 ? -3.232 0.969 13.238 1.00 94.94 81 LEU A O 1
ATOM 619 N N . GLU A 1 82 ? -4.269 0.532 15.173 1.00 94.31 82 GLU A N 1
ATOM 620 C CA . GLU A 1 82 ? -4.975 -0.666 14.690 1.00 94.31 82 GLU A CA 1
ATOM 621 C C . GLU A 1 82 ? -5.837 -0.375 13.451 1.00 94.31 82 GLU A C 1
ATOM 623 O O . GLU A 1 82 ? -5.823 -1.133 12.483 1.00 94.31 82 GLU A O 1
ATOM 628 N N . GLU A 1 83 ? -6.571 0.736 13.458 1.00 93.94 83 GLU A N 1
ATOM 629 C CA . GLU A 1 83 ? -7.439 1.133 12.349 1.00 93.94 83 GLU A CA 1
ATOM 630 C C . GLU A 1 83 ? -6.607 1.525 11.129 1.00 93.94 83 GLU A C 1
ATOM 632 O O . GLU A 1 83 ? -6.894 1.058 10.028 1.00 93.94 83 GLU A O 1
ATOM 637 N N . ARG A 1 84 ? -5.515 2.277 11.331 1.00 94.38 84 ARG A N 1
ATOM 638 C CA . ARG A 1 84 ? -4.571 2.619 10.257 1.00 94.38 84 ARG A CA 1
ATOM 639 C C . ARG A 1 84 ? -3.930 1.379 9.638 1.00 94.38 84 ARG A C 1
ATOM 641 O O . ARG A 1 84 ? -3.836 1.288 8.419 1.00 94.38 84 ARG A O 1
ATOM 648 N N . VAL A 1 85 ? -3.547 0.388 10.446 1.00 94.56 85 VAL A N 1
ATOM 649 C CA . VAL A 1 85 ? -3.034 -0.904 9.954 1.00 94.56 85 VAL A CA 1
ATOM 650 C C . VAL A 1 85 ? -4.084 -1.610 9.096 1.00 94.56 85 VAL A C 1
ATOM 652 O O . VAL A 1 85 ? -3.775 -2.088 8.005 1.00 94.56 85 VAL A O 1
ATOM 655 N N . LEU A 1 86 ? -5.337 -1.669 9.552 1.00 93.06 86 LEU A N 1
ATOM 656 C CA . LEU A 1 86 ? -6.417 -2.308 8.799 1.00 93.06 86 LEU A CA 1
ATOM 657 C C . LEU A 1 86 ? -6.723 -1.586 7.483 1.00 93.06 86 LEU A C 1
ATOM 659 O O . LEU A 1 86 ? -6.969 -2.250 6.474 1.00 93.06 86 LEU A O 1
ATOM 663 N N . ASP A 1 87 ? -6.692 -0.258 7.481 1.00 93.56 87 ASP A N 1
ATOM 664 C CA . ASP A 1 87 ? -6.885 0.556 6.284 1.00 93.56 87 ASP A CA 1
ATOM 665 C C . ASP A 1 87 ? -5.736 0.335 5.281 1.00 93.56 87 ASP A C 1
ATOM 667 O O . ASP A 1 87 ? -5.993 0.039 4.109 1.00 93.56 87 ASP A O 1
ATOM 671 N N . THR A 1 88 ? -4.482 0.307 5.747 1.00 93.62 88 THR A N 1
ATOM 672 C CA . THR A 1 88 ? -3.304 -0.047 4.931 1.00 93.62 88 THR A CA 1
ATOM 673 C C . THR A 1 88 ? -3.436 -1.444 4.315 1.00 93.62 88 THR A C 1
ATOM 675 O O . THR A 1 88 ? -3.218 -1.636 3.117 1.00 93.62 88 THR A O 1
ATOM 678 N N . LEU A 1 89 ? -3.874 -2.438 5.094 1.00 92.75 89 LEU A N 1
ATOM 679 C CA . LEU A 1 89 ? -4.110 -3.798 4.598 1.00 92.75 89 LEU A CA 1
ATOM 680 C C . LEU A 1 89 ? -5.219 -3.858 3.541 1.00 92.75 89 LEU A C 1
ATOM 682 O O . LEU A 1 89 ? -5.115 -4.614 2.570 1.00 92.75 89 LEU A O 1
ATOM 686 N N . ARG A 1 90 ? -6.290 -3.073 3.701 1.00 92.38 90 ARG A N 1
ATOM 687 C CA . ARG A 1 90 ? -7.358 -2.963 2.697 1.00 92.38 90 ARG A CA 1
ATOM 688 C C . ARG A 1 90 ? -6.840 -2.350 1.403 1.00 92.38 90 ARG A C 1
ATOM 690 O O . ARG A 1 90 ? -7.189 -2.850 0.333 1.00 92.38 90 ARG A O 1
ATOM 697 N N . MET A 1 91 ? -5.994 -1.328 1.499 1.00 92.81 91 MET A N 1
ATOM 698 C CA . MET A 1 91 ? -5.403 -0.675 0.336 1.00 92.81 91 MET A CA 1
ATOM 699 C C . MET A 1 91 ? -4.442 -1.609 -0.412 1.00 92.81 91 MET A C 1
ATOM 701 O O . MET A 1 91 ? -4.543 -1.767 -1.625 1.00 92.81 91 MET A O 1
ATOM 705 N N . LEU A 1 92 ? -3.617 -2.367 0.313 1.00 91.50 92 LEU A N 1
ATOM 706 C CA . LEU A 1 92 ? -2.762 -3.414 -0.259 1.00 91.50 92 LEU A CA 1
ATOM 707 C C . LEU A 1 92 ? -3.550 -4.514 -0.970 1.00 91.50 92 LEU A C 1
ATOM 709 O O . LEU A 1 92 ? -3.187 -4.941 -2.067 1.00 91.50 92 LEU A O 1
ATOM 713 N N . ARG A 1 93 ? -4.650 -4.979 -0.366 1.00 90.38 93 ARG A N 1
ATOM 714 C CA . ARG A 1 93 ? -5.548 -5.953 -1.005 1.00 90.38 93 ARG A CA 1
ATOM 715 C C . ARG A 1 93 ? -6.174 -5.390 -2.279 1.00 90.38 93 ARG A C 1
ATOM 717 O O . ARG A 1 93 ? -6.375 -6.148 -3.221 1.00 90.38 93 ARG A O 1
ATOM 724 N N . ALA A 1 94 ? -6.491 -4.097 -2.307 1.00 91.50 94 ALA A N 1
ATOM 725 C CA . ALA A 1 94 ? -7.000 -3.430 -3.498 1.00 91.50 94 ALA A CA 1
ATOM 726 C C . ALA A 1 94 ? -5.936 -3.344 -4.599 1.00 91.50 94 ALA A C 1
ATOM 728 O O . ALA A 1 94 ? -6.194 -3.786 -5.716 1.00 91.50 94 ALA A O 1
ATOM 729 N N . ALA A 1 95 ? -4.726 -2.890 -4.267 1.00 90.94 95 ALA A N 1
ATOM 730 C CA . ALA A 1 95 ? -3.604 -2.817 -5.201 1.00 90.94 95 ALA A CA 1
ATOM 731 C C . ALA A 1 95 ? -3.258 -4.187 -5.808 1.00 90.94 95 ALA A C 1
ATOM 733 O O . ALA A 1 95 ? -3.089 -4.311 -7.015 1.00 90.94 95 ALA A O 1
ATOM 734 N N . ARG A 1 96 ? -3.248 -5.256 -5.001 1.00 88.38 96 ARG A N 1
ATOM 735 C CA . ARG A 1 96 ? -2.972 -6.630 -5.466 1.00 88.38 96 ARG A CA 1
ATOM 736 C C . ARG A 1 96 ? -4.025 -7.220 -6.409 1.00 88.38 96 ARG A C 1
ATOM 738 O O . ARG A 1 96 ? -3.767 -8.268 -6.994 1.00 88.38 96 ARG A O 1
ATOM 745 N N . ARG A 1 97 ? -5.204 -6.600 -6.531 1.00 88.19 97 ARG A N 1
ATOM 746 C CA . ARG A 1 97 ? -6.227 -6.995 -7.516 1.00 88.19 97 ARG A CA 1
ATOM 747 C C . ARG A 1 97 ? -5.970 -6.407 -8.899 1.00 88.19 97 ARG A C 1
ATOM 749 O O . ARG A 1 97 ? -6.649 -6.808 -9.835 1.00 88.19 97 ARG A O 1
ATOM 756 N N . ILE A 1 98 ? -5.041 -5.461 -9.019 1.00 86.12 98 ILE A N 1
ATOM 757 C CA . ILE A 1 98 ? -4.627 -4.917 -10.307 1.00 86.12 98 ILE A CA 1
ATOM 758 C C . ILE A 1 98 ? -3.638 -5.894 -10.941 1.00 86.12 98 ILE A C 1
ATOM 760 O O . ILE A 1 98 ? -2.701 -6.376 -10.291 1.00 86.12 98 ILE A O 1
ATOM 764 N N . ASP A 1 99 ? -3.870 -6.201 -12.217 1.00 81.25 99 ASP A N 1
ATOM 765 C CA . ASP A 1 99 ? -3.012 -7.091 -12.992 1.00 81.25 99 ASP A CA 1
ATOM 766 C C . ASP A 1 99 ? -1.551 -6.627 -12.923 1.00 81.25 99 ASP A C 1
ATOM 768 O O . ASP A 1 99 ? -1.248 -5.449 -12.753 1.00 81.25 99 ASP A O 1
ATOM 772 N N . GLY A 1 100 ? -0.599 -7.554 -12.997 1.00 77.88 100 GLY A N 1
ATOM 773 C CA . GLY A 1 100 ? 0.831 -7.238 -12.852 1.00 77.88 100 GLY A CA 1
ATOM 774 C C . GLY A 1 100 ? 1.304 -6.971 -11.414 1.00 77.88 100 GLY A C 1
ATOM 775 O O . GLY A 1 100 ? 2.486 -7.149 -11.143 1.00 77.88 100 GLY A O 1
ATOM 776 N N . VAL A 1 101 ? 0.408 -6.663 -10.468 1.00 82.12 101 VAL A N 1
ATOM 777 C CA . VAL A 1 101 ? 0.738 -6.513 -9.031 1.00 82.12 101 VAL A CA 1
ATOM 778 C C . VAL A 1 101 ? 0.354 -7.760 -8.219 1.00 82.12 101 VAL A C 1
ATOM 780 O O . VAL A 1 101 ? 0.802 -7.960 -7.085 1.00 82.12 101 VAL A O 1
ATOM 783 N N . ALA A 1 102 ? -0.438 -8.661 -8.806 1.00 80.50 102 ALA A N 1
ATOM 784 C CA . ALA A 1 102 ? -0.816 -9.927 -8.191 1.00 80.50 102 ALA A CA 1
ATOM 785 C C . ALA A 1 102 ? 0.419 -10.768 -7.795 1.00 80.50 102 ALA A C 1
ATOM 787 O O . ALA A 1 102 ? 1.295 -11.084 -8.606 1.00 80.50 102 ALA A O 1
ATOM 788 N N . GLY A 1 103 ? 0.480 -11.144 -6.515 1.00 77.88 103 GLY A N 1
ATOM 789 C CA . GLY A 1 103 ? 1.588 -11.916 -5.944 1.00 77.88 103 GLY A CA 1
ATOM 790 C C . GLY A 1 103 ? 2.832 -11.098 -5.584 1.00 77.88 103 GLY A C 1
ATOM 791 O O . G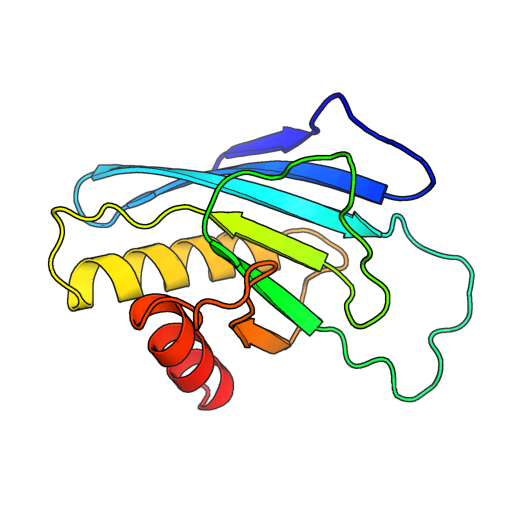LY A 1 103 ? 3.814 -11.684 -5.128 1.00 77.88 103 GLY A O 1
ATOM 792 N N . ALA A 1 104 ? 2.807 -9.768 -5.738 1.00 83.00 104 ALA A N 1
ATOM 793 C CA . ALA A 1 104 ? 3.910 -8.922 -5.303 1.00 83.00 104 ALA A CA 1
ATOM 794 C C . ALA A 1 104 ? 4.059 -8.925 -3.770 1.00 83.00 104 ALA A C 1
ATOM 796 O O . ALA A 1 104 ? 3.076 -8.813 -3.022 1.00 83.00 104 ALA A O 1
ATOM 797 N N . ARG A 1 105 ? 5.297 -9.049 -3.283 1.00 86.62 105 ARG A N 1
ATOM 798 C CA . ARG A 1 105 ? 5.630 -8.903 -1.861 1.00 86.62 105 ARG A CA 1
ATOM 799 C C . ARG A 1 105 ? 5.550 -7.431 -1.487 1.00 86.62 105 ARG A C 1
ATOM 801 O O . ARG A 1 105 ? 6.155 -6.602 -2.155 1.00 86.62 105 ARG A O 1
ATOM 808 N N . ALA A 1 106 ? 4.791 -7.125 -0.441 1.00 88.75 106 ALA A N 1
ATOM 809 C CA . ALA A 1 106 ? 4.708 -5.764 0.062 1.00 88.75 106 ALA A CA 1
ATOM 810 C C . ALA A 1 106 ? 6.002 -5.422 0.810 1.00 88.75 106 ALA A C 1
ATOM 812 O O . ALA A 1 106 ? 6.519 -6.269 1.542 1.00 88.75 106 ALA A O 1
ATOM 813 N N . ARG A 1 107 ? 6.499 -4.201 0.623 1.00 90.88 107 ARG A N 1
ATOM 814 C CA . ARG A 1 107 ? 7.639 -3.645 1.354 1.00 90.88 107 ARG A CA 1
ATOM 815 C C . ARG A 1 107 ? 7.337 -2.197 1.715 1.00 90.88 107 ARG A C 1
ATOM 817 O O . ARG A 1 107 ? 7.006 -1.407 0.836 1.00 90.88 107 ARG A O 1
ATOM 824 N N . ALA A 1 108 ? 7.438 -1.852 2.989 1.00 89.94 108 ALA A N 1
ATOM 825 C CA . ALA A 1 108 ? 7.344 -0.476 3.437 1.00 89.94 108 ALA A CA 1
ATOM 826 C C . ALA A 1 108 ? 8.588 0.296 2.990 1.00 89.94 108 ALA A C 1
ATOM 828 O O . ALA A 1 108 ? 9.718 -0.147 3.208 1.00 89.94 108 ALA A O 1
ATOM 829 N N . THR A 1 109 ? 8.380 1.441 2.351 1.00 87.94 109 THR A N 1
ATOM 830 C CA . THR A 1 109 ? 9.460 2.326 1.921 1.00 87.94 109 THR A CA 1
ATOM 831 C C . THR A 1 109 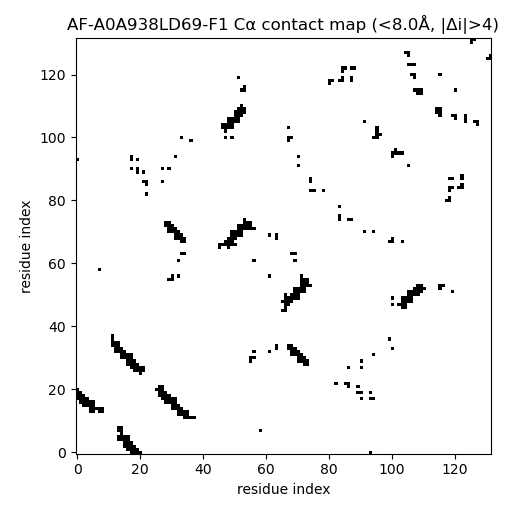? 9.075 3.784 2.165 1.00 87.94 109 THR A C 1
ATOM 833 O O . THR A 1 109 ? 7.953 4.103 2.553 1.00 87.94 109 THR A O 1
ATOM 836 N N . SER A 1 110 ? 10.040 4.674 1.998 1.00 81.12 110 SER A N 1
ATOM 837 C CA . SER A 1 110 ? 9.859 6.114 2.078 1.00 81.12 110 SER A CA 1
ATOM 838 C C . SER A 1 110 ? 10.824 6.741 1.084 1.00 81.12 110 SER A C 1
ATOM 840 O O . SER A 1 110 ? 12.006 6.402 1.084 1.00 81.12 110 SER A O 1
ATOM 842 N N . HIS A 1 111 ? 10.324 7.648 0.245 1.00 78.19 111 HIS A N 1
ATOM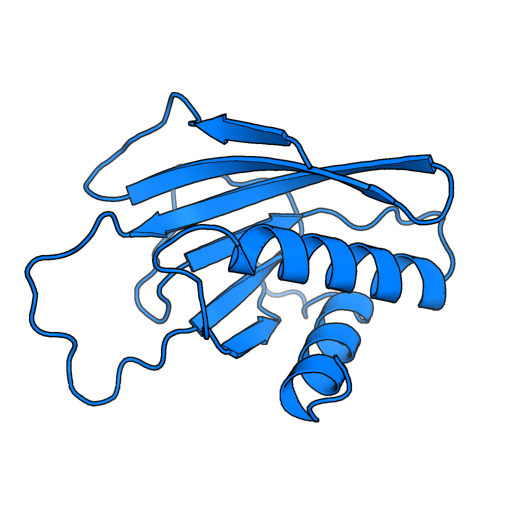 843 C CA . HIS A 1 111 ? 11.168 8.447 -0.654 1.00 78.19 111 HIS A CA 1
ATOM 844 C C . HIS A 1 111 ? 11.869 9.600 0.084 1.00 78.19 111 HIS A C 1
ATOM 846 O O . HIS A 1 111 ? 12.723 10.282 -0.474 1.00 78.19 111 HIS A O 1
ATOM 852 N N . CYS A 1 112 ? 11.546 9.798 1.365 1.00 74.62 112 CYS A N 1
ATOM 853 C CA . CYS A 1 112 ? 12.173 10.770 2.253 1.00 74.62 112 CYS A CA 1
ATOM 854 C C . CYS A 1 112 ? 13.127 10.079 3.240 1.00 74.62 112 CYS A C 1
ATOM 856 O O . CYS A 1 112 ? 12.985 8.898 3.546 1.00 74.62 112 CYS A O 1
ATOM 858 N N . ALA A 1 113 ? 14.043 10.845 3.844 1.00 74.50 113 ALA A N 1
ATOM 859 C CA . ALA A 1 113 ? 14.950 10.352 4.892 1.00 74.50 113 ALA A CA 1
ATOM 860 C C . ALA A 1 113 ? 14.238 9.893 6.186 1.00 74.50 113 ALA A C 1
ATOM 862 O O . ALA A 1 113 ? 14.880 9.394 7.111 1.00 74.50 113 ALA A O 1
ATOM 863 N N . THR A 1 114 ? 12.920 10.077 6.280 1.00 80.00 114 THR A N 1
ATOM 864 C CA . THR A 1 114 ? 12.103 9.605 7.397 1.00 80.00 114 THR A CA 1
ATOM 865 C C . THR A 1 114 ? 11.758 8.126 7.237 1.00 80.00 114 THR A C 1
ATOM 867 O O . THR A 1 114 ? 11.472 7.686 6.120 1.00 80.00 114 THR A O 1
ATOM 870 N N . PRO A 1 115 ? 11.729 7.353 8.336 1.00 85.81 115 PRO A N 1
ATOM 871 C CA . PRO A 1 115 ? 11.303 5.962 8.282 1.00 85.81 115 PRO A CA 1
ATOM 872 C C . PRO A 1 115 ? 9.839 5.847 7.815 1.00 85.81 115 PRO A C 1
ATOM 874 O O . PRO A 1 115 ? 9.058 6.781 8.028 1.00 85.81 115 PRO A O 1
ATOM 877 N N . PRO A 1 116 ? 9.447 4.710 7.209 1.00 89.56 116 PRO A N 1
ATOM 878 C CA . PRO A 1 116 ? 8.052 4.450 6.878 1.00 89.56 116 PRO A CA 1
ATOM 879 C C . PRO A 1 116 ? 7.164 4.474 8.135 1.00 89.56 116 PRO A C 1
ATOM 881 O O . PRO A 1 116 ? 7.635 4.086 9.208 1.00 89.56 116 PRO A O 1
ATOM 884 N N . PRO A 1 117 ? 5.881 4.860 8.019 1.00 91.69 117 PRO A N 1
ATOM 885 C CA . PRO A 1 117 ? 4.943 4.827 9.138 1.00 91.69 117 PRO A CA 1
ATOM 886 C C . PRO A 1 117 ? 4.789 3.428 9.752 1.00 91.69 117 PRO A C 1
ATOM 888 O O . PRO A 1 117 ? 4.829 2.415 9.046 1.00 91.69 117 PRO A O 1
ATOM 891 N N . ASP A 1 118 ? 4.527 3.365 11.061 1.00 94.75 118 ASP A N 1
ATOM 892 C CA . ASP A 1 118 ? 4.370 2.100 11.795 1.00 94.75 118 ASP A CA 1
ATOM 893 C C . ASP A 1 118 ? 3.299 1.194 11.178 1.00 94.75 118 ASP A C 1
ATOM 895 O O . ASP A 1 118 ? 3.497 -0.015 11.051 1.00 94.75 118 ASP A O 1
ATOM 899 N N . GLU A 1 119 ? 2.168 1.756 10.742 1.00 94.88 119 GLU A N 1
ATOM 900 C CA . GLU A 1 119 ? 1.120 0.981 10.081 1.00 94.88 119 GLU A CA 1
ATOM 901 C C . GLU A 1 119 ? 1.591 0.263 8.808 1.00 94.88 119 GLU A C 1
ATOM 903 O O . GLU A 1 119 ? 1.070 -0.809 8.494 1.00 94.88 119 GLU A O 1
ATOM 908 N N . PHE A 1 120 ? 2.584 0.805 8.097 1.00 94.38 120 PHE A N 1
ATOM 909 C CA . PHE A 1 120 ? 3.140 0.189 6.891 1.00 94.38 120 PHE A CA 1
ATOM 910 C C . PHE A 1 120 ? 4.065 -0.961 7.262 1.00 94.38 120 PHE A C 1
ATOM 912 O O . PHE A 1 120 ? 3.949 -2.048 6.695 1.00 94.38 120 PHE A O 1
ATOM 919 N N . LEU A 1 121 ? 4.921 -0.751 8.265 1.00 94.50 121 LEU A N 1
ATOM 920 C CA . LEU A 1 121 ? 5.818 -1.776 8.798 1.00 94.50 121 LEU A CA 1
ATOM 921 C C . LEU A 1 121 ? 5.030 -2.964 9.371 1.00 94.50 121 LEU A C 1
ATOM 923 O O . LEU A 1 121 ? 5.350 -4.129 9.115 1.00 94.50 121 LEU A O 1
ATOM 927 N N . ILE A 1 122 ? 3.954 -2.685 10.112 1.00 94.81 122 ILE A N 1
ATOM 928 C CA . ILE A 1 122 ? 3.068 -3.714 10.665 1.00 94.81 122 ILE A CA 1
ATOM 929 C C . ILE A 1 122 ? 2.330 -4.446 9.537 1.00 94.81 122 ILE A C 1
ATOM 931 O O . ILE A 1 122 ? 2.287 -5.678 9.543 1.00 94.81 122 ILE A O 1
ATOM 935 N N . ALA A 1 123 ? 1.777 -3.728 8.553 1.00 92.44 123 ALA A N 1
ATOM 936 C CA . ALA A 1 123 ? 1.081 -4.337 7.419 1.00 92.44 123 ALA A CA 1
ATOM 937 C C . ALA A 1 123 ? 2.003 -5.234 6.575 1.00 92.44 123 ALA A C 1
ATOM 939 O O . ALA A 1 123 ? 1.617 -6.354 6.231 1.00 92.44 123 ALA A O 1
ATOM 940 N N . GLU A 1 124 ? 3.231 -4.786 6.293 1.00 91.81 124 GLU A N 1
ATOM 941 C CA . GLU A 1 124 ? 4.273 -5.594 5.652 1.00 91.81 124 GLU A CA 1
ATOM 942 C C . GLU A 1 124 ? 4.520 -6.889 6.437 1.00 91.81 124 GLU A C 1
ATOM 944 O O . GLU A 1 124 ? 4.471 -7.985 5.871 1.00 91.81 124 GLU A O 1
ATOM 949 N N . CYS A 1 125 ? 4.744 -6.775 7.749 1.00 91.19 125 CYS A N 1
ATOM 950 C CA . CYS A 1 125 ? 5.013 -7.914 8.620 1.00 91.19 125 CYS A CA 1
ATOM 951 C C . CYS A 1 125 ? 3.858 -8.931 8.613 1.00 91.19 125 CYS A C 1
ATOM 953 O O . CYS A 1 125 ? 4.092 -10.133 8.466 1.00 91.19 125 CYS A O 1
ATOM 955 N N . LEU A 1 126 ? 2.610 -8.463 8.717 1.00 90.25 126 LEU A N 1
ATOM 956 C CA . LEU A 1 126 ? 1.418 -9.319 8.708 1.00 90.25 126 LEU A CA 1
ATOM 957 C C . LEU A 1 126 ? 1.243 -10.055 7.372 1.00 90.25 126 LEU A C 1
ATOM 959 O O . LEU A 1 126 ? 0.978 -11.260 7.361 1.00 90.25 126 LEU A O 1
ATOM 963 N N . LEU A 1 127 ? 1.439 -9.364 6.245 1.00 83.75 127 LEU A N 1
ATOM 964 C CA . LEU A 1 127 ? 1.322 -9.966 4.914 1.00 83.75 127 LEU A CA 1
ATOM 965 C C . LEU A 1 127 ? 2.435 -10.977 4.640 1.00 83.75 127 LEU A C 1
ATOM 967 O O . LEU A 1 127 ? 2.169 -12.054 4.108 1.00 83.75 127 LEU A O 1
ATOM 971 N N . ASN A 1 128 ? 3.670 -10.665 5.029 1.00 79.62 128 ASN A N 1
ATOM 972 C CA . ASN A 1 128 ? 4.811 -11.556 4.822 1.00 79.62 128 ASN A CA 1
ATOM 973 C C . ASN A 1 128 ? 4.763 -12.801 5.726 1.00 79.62 128 ASN A C 1
ATOM 975 O O . ASN A 1 128 ? 5.397 -13.807 5.412 1.00 79.62 128 ASN A O 1
ATOM 979 N N . ARG A 1 129 ? 3.977 -12.767 6.810 1.00 84.38 129 ARG A N 1
ATOM 980 C CA . ARG A 1 129 ? 3.697 -13.920 7.681 1.00 84.38 129 ARG A CA 1
ATOM 981 C C . ARG A 1 129 ? 2.467 -14.736 7.263 1.00 84.38 129 ARG A C 1
ATOM 983 O O . ARG A 1 129 ? 2.155 -15.712 7.937 1.00 84.38 129 ARG A O 1
ATOM 990 N N . GLY A 1 130 ? 1.765 -14.354 6.192 1.00 76.31 130 GLY A N 1
ATOM 991 C CA . GLY A 1 130 ? 0.617 -15.102 5.665 1.00 76.31 130 GLY A CA 1
ATOM 992 C C . GLY A 1 130 ? -0.665 -14.988 6.494 1.00 76.31 130 GLY A C 1
ATOM 993 O O . GLY A 1 130 ? -1.512 -15.871 6.431 1.00 76.31 130 GLY A O 1
ATOM 994 N N . TRP A 1 131 ? -0.824 -13.919 7.280 1.00 67.62 131 TRP A N 1
ATOM 995 C CA . TRP A 1 131 ? -2.017 -13.719 8.119 1.00 67.62 131 TRP A CA 1
ATOM 996 C C . TRP A 1 131 ? -3.263 -13.289 7.325 1.00 67.62 131 TRP A C 1
ATOM 998 O O . TRP A 1 131 ? -4.325 -13.059 7.908 1.00 67.62 131 TRP A O 1
ATOM 1008 N N . ILE A 1 132 ? -3.123 -13.110 6.007 1.00 58.81 132 ILE A N 1
ATOM 1009 C CA . ILE A 1 132 ? -4.080 -12.463 5.107 1.00 58.81 132 ILE A CA 1
ATOM 1010 C C . ILE A 1 132 ? -3.960 -13.048 3.704 1.00 58.81 132 ILE A C 1
ATOM 1012 O O . ILE A 1 132 ? -2.810 -13.147 3.220 1.00 58.81 132 ILE A O 1
#

pLDDT: mean 80.33, std 14.15, range [43.62, 95.31]